Protein AF-A0A6B3HU60-F1 (afdb_monomer)

Solvent-accessible surface area (backbone atoms only — not comparable to full-atom values): 9221 Å² total; per-residue (Å²): 101,67,71,65,49,53,54,50,50,55,46,24,76,74,66,35,28,82,73,30,67,51,77,48,50,58,60,48,54,66,96,82,42,82,75,88,55,50,70,64,53,50,50,54,39,38,54,59,45,58,78,63,53,42,50,29,43,30,41,39,40,43,52,60,64,71,56,56,47,50,49,53,74,61,39,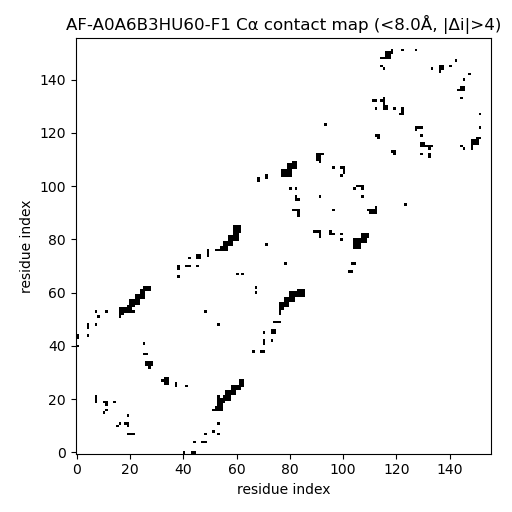88,65,46,34,32,32,29,67,39,39,86,90,50,96,59,71,62,50,70,69,47,43,56,50,43,43,74,67,67,35,75,41,73,54,71,62,62,50,45,58,25,19,80,46,41,70,59,27,67,72,72,70,49,87,78,58,79,66,62,79,84,32,74,85,65,69,75,54,66,69,56,77,65,48,64,62,90,77,78,86,129

pLDDT: mean 95.49, std 4.3, range [61.47, 98.88]

Nearest PDB structures (foldseek):
  2qjg-assembly1_O  TM=6.337E-01  e=4.646E-03  Methanocaldococcus jannaschii
  2qjg-assembly2_T  TM=6.320E-01  e=6.438E-03  Methanocaldococcus jannaschii
  2qjg-assembly2_H  TM=6.341E-01  e=7.829E-03  Methanocaldococcus jannaschii
  2qjg-assembly2_J  TM=6.359E-01  e=1.085E-02  Methanocaldococcus jannaschii
  2qjg-assembly2_R  TM=6.206E-01  e=1.158E-02  Methanocaldococcus jannaschii

Structure (mmCIF, N/CA/C/O backbone):
data_AF-A0A6B3HU60-F1
#
_entry.id   AF-A0A6B3HU60-F1
#
loop_
_atom_site.group_PDB
_atom_site.id
_atom_site.type_symbol
_atom_site.label_atom_id
_atom_site.label_alt_id
_atom_site.label_comp_id
_atom_site.label_asym_id
_atom_site.label_entity_id
_atom_site.label_seq_id
_atom_site.pdbx_PDB_ins_code
_atom_site.Cartn_x
_atom_site.Cartn_y
_atom_site.Cartn_z
_atom_site.occupancy
_atom_site.B_iso_or_equiv
_atom_site.auth_seq_id
_atom_site.auth_comp_id
_atom_site.auth_asym_id
_atom_site.auth_atom_id
_atom_site.pdbx_PDB_model_num
ATOM 1 N N . VAL A 1 1 ? -8.721 13.387 12.645 1.00 95.88 1 VAL A N 1
ATOM 2 C CA . VAL A 1 1 ? -9.115 12.066 12.091 1.00 95.88 1 VAL A CA 1
ATOM 3 C C . VAL A 1 1 ? -10.502 12.021 11.440 1.00 95.88 1 VAL A C 1
ATOM 5 O O . VAL A 1 1 ? -10.650 11.252 10.506 1.00 95.88 1 VAL A O 1
ATOM 8 N N . ARG A 1 2 ? -11.486 12.846 11.858 1.00 97.81 2 ARG A N 1
ATOM 9 C CA . ARG A 1 2 ? -12.894 12.802 11.390 1.00 97.81 2 ARG A CA 1
ATOM 10 C C . ARG A 1 2 ? -13.087 12.555 9.887 1.00 97.81 2 ARG A C 1
ATOM 12 O O . ARG A 1 2 ? -13.722 11.578 9.531 1.00 97.81 2 ARG A O 1
ATOM 19 N N . PHE A 1 3 ? -12.499 13.394 9.030 1.00 98.38 3 PHE A N 1
ATOM 20 C CA . PHE A 1 3 ? -12.676 13.278 7.577 1.00 98.38 3 PHE A CA 1
ATOM 21 C C . PHE A 1 3 ? -12.286 11.896 7.025 1.00 98.38 3 PHE A C 1
ATOM 23 O O . PHE A 1 3 ? -13.020 11.324 6.230 1.00 98.38 3 PHE A O 1
ATOM 30 N N . ALA A 1 4 ? -11.152 11.341 7.467 1.00 98.31 4 ALA A N 1
ATOM 31 C CA . ALA A 1 4 ? -10.704 10.026 7.013 1.00 98.31 4 ALA A CA 1
ATOM 32 C C . ALA A 1 4 ? -11.643 8.905 7.488 1.00 98.31 4 ALA A C 1
ATOM 34 O O . ALA A 1 4 ? -11.918 7.979 6.732 1.00 98.31 4 ALA A O 1
ATOM 35 N N . VAL A 1 5 ? -12.157 9.011 8.718 1.00 98.69 5 VAL A N 1
ATOM 36 C CA . VAL A 1 5 ? -13.102 8.041 9.290 1.00 98.69 5 VAL A CA 1
ATOM 37 C C . VAL A 1 5 ? -14.435 8.080 8.540 1.00 98.69 5 VAL A C 1
ATOM 39 O O . VAL A 1 5 ? -14.880 7.040 8.070 1.00 98.69 5 VAL A O 1
ATOM 42 N N . GLU A 1 6 ? -15.014 9.267 8.336 1.00 98.75 6 GLU A N 1
ATOM 43 C CA . GLU A 1 6 ? -16.275 9.447 7.595 1.00 98.75 6 GLU A CA 1
ATOM 44 C C . GLU A 1 6 ? -16.158 8.976 6.135 1.00 98.75 6 GLU A C 1
ATOM 46 O O . GLU A 1 6 ? -17.084 8.377 5.595 1.00 98.75 6 GLU A O 1
ATOM 51 N N . ALA A 1 7 ? -15.010 9.201 5.485 1.00 98.75 7 ALA A N 1
ATOM 52 C CA . ALA A 1 7 ? -14.774 8.719 4.125 1.00 98.75 7 ALA A CA 1
ATOM 53 C C . ALA A 1 7 ? -14.720 7.184 4.051 1.00 98.75 7 ALA A C 1
ATOM 55 O O . ALA A 1 7 ? -15.262 6.587 3.116 1.00 98.75 7 ALA A O 1
ATOM 56 N N . VAL A 1 8 ? -14.080 6.536 5.031 1.00 98.81 8 VAL A N 1
ATOM 57 C CA . VAL A 1 8 ? -14.059 5.071 5.127 1.00 98.81 8 VAL A CA 1
ATOM 58 C C . VAL A 1 8 ? -15.456 4.541 5.422 1.00 98.81 8 VAL A C 1
ATOM 60 O O . VAL A 1 8 ? -15.898 3.647 4.711 1.00 98.81 8 VAL A O 1
ATOM 63 N N . GLU A 1 9 ? -16.172 5.120 6.384 1.00 98.75 9 GLU A N 1
ATOM 64 C CA . GLU A 1 9 ? -17.550 4.752 6.728 1.00 98.75 9 GLU A CA 1
ATOM 65 C C . GLU A 1 9 ? -18.479 4.837 5.509 1.00 98.75 9 GLU A C 1
ATOM 67 O O . GLU A 1 9 ? -19.084 3.839 5.130 1.00 98.75 9 GLU A O 1
ATOM 72 N N . ALA A 1 10 ? -18.483 5.964 4.793 1.00 98.81 10 ALA A N 1
ATOM 73 C CA . ALA A 1 10 ? -19.291 6.126 3.583 1.00 98.81 10 ALA A CA 1
ATOM 74 C C . ALA A 1 10 ? -18.920 5.121 2.474 1.00 98.81 10 ALA A C 1
ATOM 76 O O . ALA A 1 10 ? -19.780 4.653 1.726 1.00 98.81 10 ALA A O 1
ATOM 77 N N . THR A 1 11 ? -17.637 4.762 2.358 1.00 98.81 11 THR A N 1
ATOM 78 C CA . THR A 1 11 ? -17.193 3.733 1.406 1.00 98.81 11 THR A CA 1
ATOM 79 C C . THR A 1 11 ? -17.673 2.347 1.842 1.00 98.81 11 THR A C 1
ATOM 81 O O . THR A 1 11 ? -18.128 1.560 1.014 1.00 98.81 11 THR A O 1
ATOM 84 N N . ILE A 1 12 ? -17.619 2.046 3.140 1.00 98.81 12 ILE A N 1
ATOM 85 C CA . ILE A 1 12 ? -18.142 0.808 3.724 1.00 98.81 12 ILE A CA 1
ATOM 86 C C . ILE A 1 12 ? -19.650 0.695 3.507 1.00 98.81 12 ILE A C 1
ATOM 88 O O . ILE A 1 12 ? -20.104 -0.371 3.101 1.00 98.81 12 ILE A O 1
ATOM 92 N N . ASP A 1 13 ? -20.412 1.769 3.676 1.00 98.75 13 ASP A N 1
ATOM 93 C CA . ASP A 1 13 ? -21.849 1.765 3.390 1.00 98.75 13 ASP A CA 1
ATOM 94 C C . ASP A 1 13 ? -22.138 1.445 1.917 1.00 98.75 13 ASP A C 1
ATOM 96 O O . ASP A 1 13 ? -23.086 0.727 1.596 1.00 98.75 13 ASP A O 1
ATOM 100 N N . ALA A 1 14 ? -21.293 1.936 1.005 1.00 98.75 14 ALA A N 1
ATOM 101 C CA . ALA A 1 14 ? -21.462 1.732 -0.429 1.00 98.75 14 ALA A CA 1
ATOM 102 C C . ALA A 1 14 ? -21.054 0.327 -0.906 1.00 98.75 14 ALA A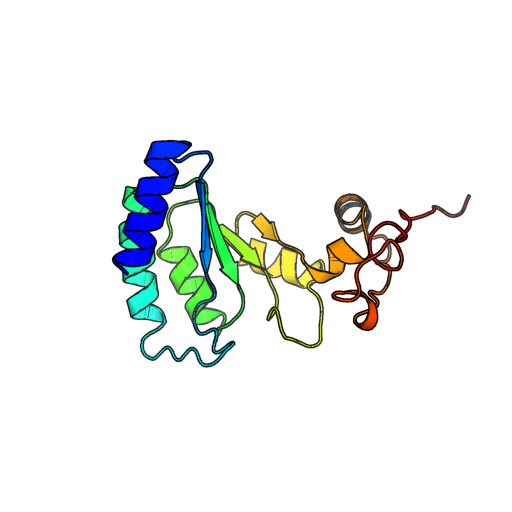 C 1
ATOM 104 O O . ALA A 1 14 ? -21.724 -0.248 -1.768 1.00 98.75 14 ALA A O 1
ATOM 105 N N . VAL A 1 15 ? -19.940 -0.225 -0.405 1.00 98.62 15 VAL A N 1
ATOM 106 C CA . VAL A 1 15 ? -19.348 -1.467 -0.948 1.00 98.62 15 VAL A CA 1
ATOM 107 C C . VAL A 1 15 ? -19.060 -2.554 0.088 1.00 98.62 15 VAL A C 1
ATOM 109 O O . VAL A 1 15 ? -18.719 -3.674 -0.296 1.00 98.62 15 VAL A O 1
ATOM 112 N N . GLY A 1 16 ? -19.269 -2.298 1.372 1.00 98.62 16 GLY A N 1
ATOM 113 C CA . GLY A 1 16 ? -19.038 -3.229 2.475 1.00 98.62 16 GLY A CA 1
ATOM 114 C C . GLY A 1 16 ? -17.591 -3.250 2.973 1.00 98.62 16 GLY A C 1
ATOM 115 O O . GLY A 1 16 ? -16.643 -3.142 2.197 1.00 98.62 16 GLY A O 1
ATOM 116 N N . ALA A 1 17 ? -17.421 -3.471 4.280 1.00 98.56 17 ALA A N 1
ATOM 117 C CA . ALA A 1 17 ? -16.131 -3.400 4.974 1.00 98.56 17 ALA A CA 1
ATOM 118 C C . ALA A 1 17 ? -15.061 -4.345 4.407 1.00 98.56 17 ALA A C 1
ATOM 120 O O . ALA A 1 17 ? -13.928 -3.931 4.167 1.00 98.56 17 ALA A O 1
ATOM 121 N N . ALA A 1 18 ? -15.448 -5.574 4.051 1.00 98.31 18 ALA A N 1
ATOM 122 C CA . ALA A 1 18 ? -14.557 -6.567 3.447 1.00 98.31 18 ALA A CA 1
ATOM 123 C C . ALA A 1 18 ? -14.002 -6.177 2.058 1.00 98.31 18 ALA A C 1
ATOM 125 O O . ALA A 1 18 ? -13.123 -6.863 1.539 1.00 98.31 18 ALA A O 1
ATOM 126 N N . ARG A 1 19 ? -14.505 -5.100 1.437 1.00 98.56 19 ARG A N 1
ATOM 127 C CA . ARG A 1 19 ? -14.027 -4.562 0.149 1.00 98.56 19 ARG A CA 1
ATOM 128 C C . ARG A 1 19 ? -13.454 -3.148 0.261 1.00 98.56 19 ARG A C 1
ATOM 130 O O . ARG A 1 19 ? -13.120 -2.554 -0.761 1.00 98.56 19 ARG A O 1
ATOM 137 N N . THR A 1 20 ? -13.308 -2.631 1.478 1.00 98.75 20 THR A N 1
ATOM 138 C CA . THR A 1 20 ? -12.786 -1.290 1.740 1.00 98.75 20 THR A CA 1
ATOM 139 C C . THR A 1 20 ? -11.455 -1.389 2.467 1.00 98.75 20 THR A C 1
ATOM 141 O O . THR A 1 20 ? -11.346 -2.073 3.478 1.00 98.75 20 THR A O 1
ATOM 144 N N . GLY A 1 21 ? -10.445 -0.675 1.981 1.00 98.69 21 GLY A N 1
ATOM 145 C CA . GLY A 1 21 ? -9.189 -0.460 2.694 1.00 98.69 21 GLY A CA 1
ATOM 146 C C . GLY A 1 21 ? -8.775 1.004 2.615 1.00 98.69 21 GLY A C 1
ATOM 147 O O . GLY A 1 21 ? -9.249 1.740 1.749 1.00 98.69 21 GLY A O 1
ATOM 148 N N . ILE A 1 2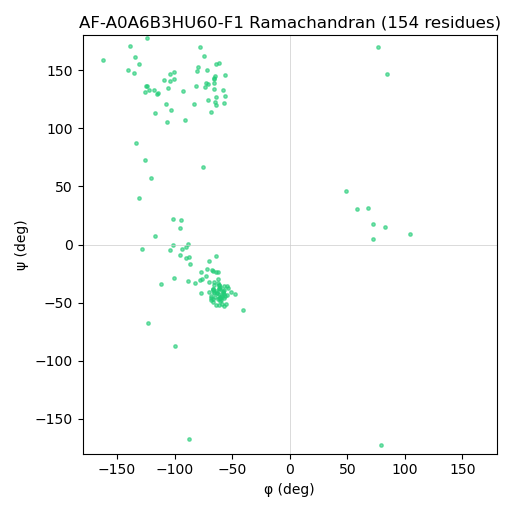2 ? -7.882 1.429 3.505 1.00 98.75 22 ILE A N 1
ATOM 149 C CA . ILE A 1 22 ? -7.332 2.792 3.518 1.00 98.75 22 ILE A CA 1
ATOM 150 C C . ILE A 1 22 ? -5.808 2.749 3.459 1.00 98.75 22 ILE A C 1
ATOM 152 O O . ILE A 1 22 ? -5.178 1.940 4.139 1.00 98.75 22 ILE A O 1
ATOM 156 N N . ARG A 1 23 ? -5.212 3.618 2.637 1.00 98.44 23 ARG A N 1
ATOM 157 C CA . ARG A 1 23 ? -3.758 3.790 2.536 1.00 98.44 23 ARG A CA 1
ATOM 158 C C . ARG A 1 23 ? -3.333 5.089 3.208 1.00 98.44 23 ARG A C 1
ATOM 160 O O . ARG A 1 23 ? -3.966 6.118 2.993 1.00 98.44 23 ARG A O 1
ATOM 167 N N . LEU A 1 24 ? -2.278 5.021 4.009 1.00 97.75 24 LEU A N 1
ATOM 168 C CA . LEU A 1 24 ? -1.785 6.096 4.860 1.00 97.75 24 LEU A CA 1
ATOM 169 C C . LEU A 1 24 ? -0.260 6.198 4.752 1.00 97.75 24 LEU A C 1
ATOM 171 O O . LEU A 1 24 ? 0.431 5.187 4.623 1.00 97.75 24 LEU A O 1
ATOM 175 N N . SER A 1 25 ? 0.256 7.416 4.874 1.00 96.69 25 SER A N 1
ATOM 176 C CA . SER A 1 25 ? 1.685 7.7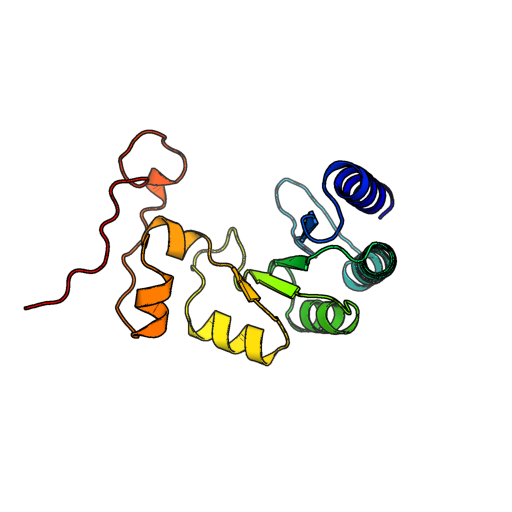36 4.820 1.00 96.69 25 SER A CA 1
ATOM 177 C C . SER A 1 25 ? 2.102 8.526 6.073 1.00 96.69 25 SER A C 1
ATOM 179 O O . SER A 1 25 ? 2.299 9.740 5.977 1.00 96.69 25 SER A O 1
ATOM 181 N N . PRO A 1 26 ? 2.180 7.887 7.260 1.00 96.56 26 PRO A N 1
ATOM 182 C CA . PRO A 1 26 ? 2.502 8.577 8.510 1.00 96.56 26 PRO A CA 1
ATOM 183 C C . PRO A 1 26 ? 3.829 9.328 8.432 1.00 96.56 26 PRO A C 1
ATOM 185 O O . PRO A 1 26 ? 4.836 8.744 8.039 1.00 96.56 26 PRO A O 1
ATOM 188 N N . GLY A 1 27 ? 3.844 10.613 8.778 1.00 94.38 27 GLY A N 1
ATOM 189 C CA . GLY A 1 27 ? 5.031 11.467 8.684 1.00 94.38 27 GLY A CA 1
ATOM 190 C C . GLY A 1 27 ? 5.425 11.853 7.254 1.00 94.38 27 GLY A C 1
ATOM 191 O O . GLY A 1 27 ? 6.454 12.495 7.056 1.00 94.38 27 GLY A O 1
ATOM 192 N N . GLY A 1 28 ? 4.630 11.487 6.244 1.00 92.81 28 GLY A N 1
ATOM 193 C CA . GLY A 1 28 ? 4.886 11.846 4.853 1.00 92.81 28 GLY A CA 1
ATOM 194 C C . GLY A 1 28 ? 4.711 13.347 4.616 1.00 92.81 28 GLY A C 1
ATOM 195 O O . GLY A 1 28 ? 3.598 13.861 4.659 1.00 92.81 28 GLY A O 1
ATOM 196 N N . THR A 1 29 ? 5.800 14.048 4.294 1.00 91.44 29 THR A N 1
ATOM 197 C CA . THR A 1 29 ? 5.822 15.510 4.067 1.00 91.44 29 THR A CA 1
ATOM 198 C C . THR A 1 29 ? 5.666 15.912 2.597 1.00 91.44 29 THR A C 1
ATOM 200 O O . THR A 1 29 ? 6.059 16.997 2.159 1.00 91.44 29 THR A O 1
ATOM 203 N N . PHE A 1 30 ? 5.105 15.017 1.786 1.00 89.75 30 PHE A N 1
ATOM 204 C CA . PHE A 1 30 ? 4.934 15.244 0.357 1.00 89.75 30 PHE A CA 1
ATOM 205 C C . PHE A 1 30 ? 3.971 16.411 0.097 1.00 89.75 30 PHE A C 1
ATOM 207 O O . PHE A 1 30 ? 2.989 16.595 0.810 1.00 89.75 30 PHE A O 1
ATOM 214 N N . TRP A 1 31 ? 4.230 17.187 -0.958 1.00 91.50 31 TRP A N 1
ATOM 215 C CA . TRP A 1 31 ? 3.300 18.207 -1.469 1.00 91.50 31 TRP A CA 1
ATOM 216 C C . TRP A 1 31 ? 2.895 19.304 -0.468 1.00 91.50 31 TRP A C 1
ATOM 218 O O . TRP A 1 31 ? 1.805 19.863 -0.568 1.00 91.50 31 TRP A O 1
ATOM 228 N N . GLY A 1 32 ? 3.783 19.642 0.472 1.00 90.12 32 GLY A N 1
ATOM 229 C CA . GLY A 1 32 ? 3.543 20.701 1.459 1.00 90.12 32 GLY A CA 1
ATOM 230 C C . GLY A 1 32 ? 2.724 20.254 2.672 1.00 90.12 32 GLY A C 1
ATOM 231 O O . GLY A 1 32 ? 2.224 21.102 3.408 1.00 90.12 32 GLY A O 1
ATOM 232 N N . VAL A 1 33 ? 2.573 18.942 2.879 1.00 92.56 33 VAL A N 1
ATOM 233 C CA . VAL A 1 33 ? 2.005 18.379 4.108 1.00 92.56 33 VAL A CA 1
ATOM 234 C C . VAL A 1 33 ? 3.021 18.494 5.247 1.00 92.56 33 VAL A C 1
ATOM 236 O O . VAL A 1 33 ? 4.197 18.176 5.082 1.00 92.56 33 VAL A O 1
ATOM 239 N N . GLU A 1 34 ? 2.549 18.911 6.419 1.00 91.12 34 GLU A N 1
ATOM 240 C CA . GLU A 1 34 ? 3.304 18.882 7.672 1.00 91.12 34 GLU A CA 1
ATOM 241 C C . GLU A 1 34 ? 2.499 18.127 8.737 1.00 91.12 34 GLU A C 1
ATOM 243 O O . GLU A 1 34 ? 1.325 18.427 8.966 1.00 91.12 34 GLU A O 1
ATOM 248 N N . GLU A 1 35 ? 3.143 17.186 9.426 1.00 90.19 35 GLU A N 1
ATOM 249 C CA . GLU A 1 35 ? 2.590 16.477 10.584 1.00 90.19 35 GLU A CA 1
ATOM 250 C C . GLU A 1 35 ? 3.534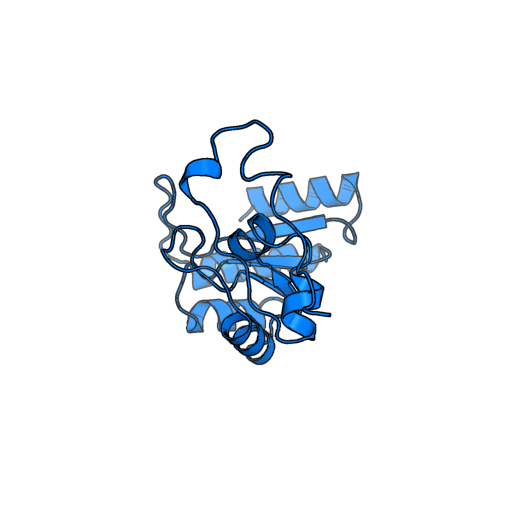 16.650 11.781 1.00 90.19 35 GLU A C 1
ATOM 252 O O . GLU A 1 35 ? 4.751 16.574 11.626 1.00 90.19 35 GLU A O 1
ATOM 257 N N . LYS A 1 36 ? 2.984 16.914 12.973 1.00 87.25 36 LYS A N 1
ATOM 258 C CA . LYS A 1 36 ? 3.776 17.186 14.193 1.00 87.25 36 LYS A CA 1
ATOM 259 C C . LYS A 1 36 ? 3.663 16.087 15.248 1.00 87.25 36 LYS A C 1
ATOM 261 O O . LYS A 1 36 ? 4.655 15.776 15.892 1.00 87.25 36 LYS A O 1
ATOM 266 N N . ASP A 1 37 ? 2.493 15.462 15.354 1.00 92.88 37 ASP A N 1
ATOM 267 C CA . ASP A 1 37 ? 2.167 14.476 16.392 1.00 92.88 37 ASP A CA 1
ATOM 268 C C . ASP A 1 37 ? 1.809 13.126 15.744 1.00 92.88 37 ASP A C 1
ATOM 270 O O . ASP A 1 37 ? 0.688 12.630 15.865 1.00 92.88 37 ASP A O 1
ATOM 274 N N . VAL A 1 38 ? 2.730 12.579 14.937 1.00 94.69 38 VAL A N 1
ATOM 275 C CA . VAL A 1 38 ? 2.480 11.376 14.116 1.00 94.69 38 VAL A CA 1
ATOM 276 C C . VAL A 1 38 ? 2.034 10.183 14.983 1.00 94.69 38 VAL A C 1
ATOM 278 O O . VAL A 1 38 ? 0.966 9.633 14.708 1.00 94.69 38 VAL A O 1
ATOM 281 N N . PRO A 1 39 ? 2.747 9.768 16.048 1.00 94.50 39 PRO A N 1
ATOM 282 C CA . PRO A 1 39 ? 2.317 8.610 16.837 1.00 94.50 39 PRO A CA 1
ATOM 283 C 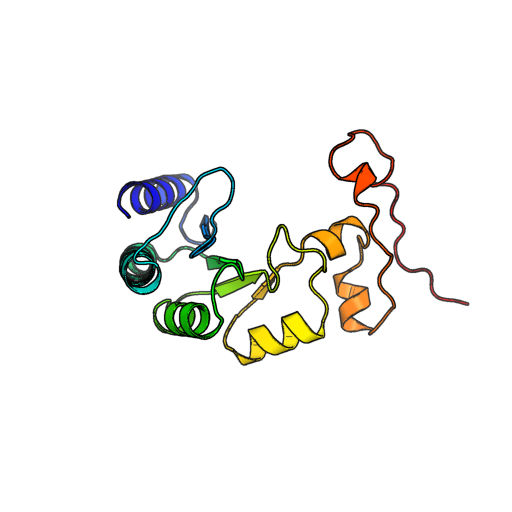C . PRO A 1 39 ? 0.899 8.764 17.408 1.00 94.50 39 PRO A C 1
ATOM 285 O O . PRO A 1 39 ? 0.072 7.861 17.275 1.00 94.50 39 PRO A O 1
ATOM 288 N N . GLU A 1 40 ? 0.588 9.922 17.988 1.00 95.69 40 GLU A N 1
ATOM 289 C CA . GLU A 1 40 ? -0.688 10.216 18.638 1.00 95.69 40 GLU A CA 1
ATOM 290 C C . GLU A 1 40 ? -1.834 10.298 17.625 1.00 95.69 40 GLU A C 1
ATOM 292 O O . GLU A 1 40 ? -2.892 9.694 17.825 1.00 95.69 40 GLU A O 1
ATOM 297 N N . LEU A 1 41 ? -1.627 11.009 16.513 1.00 96.69 41 LEU A N 1
ATOM 298 C CA . LEU A 1 41 ? -2.627 11.173 15.461 1.00 96.69 41 LEU A CA 1
ATOM 299 C C . LEU A 1 41 ? -3.031 9.824 14.866 1.00 96.69 41 LEU A C 1
ATOM 301 O O . LEU A 1 41 ? -4.226 9.542 14.718 1.00 96.69 41 LEU A O 1
ATOM 305 N N . TYR A 1 42 ? -2.046 8.992 14.528 1.00 97.75 42 TYR A N 1
ATOM 306 C CA . TYR A 1 42 ? -2.301 7.705 13.894 1.00 97.75 42 TYR A CA 1
ATOM 307 C C . TYR A 1 42 ? -2.805 6.660 14.890 1.00 97.75 42 TYR A C 1
ATOM 309 O O . TYR A 1 42 ? -3.634 5.840 14.504 1.00 97.75 42 TYR A O 1
ATOM 317 N N . ALA A 1 43 ? -2.423 6.719 16.170 1.00 95.69 43 ALA A N 1
ATOM 318 C CA . ALA A 1 43 ? -3.034 5.882 17.204 1.00 95.69 43 ALA A CA 1
ATOM 319 C C . ALA A 1 43 ? -4.544 6.152 17.333 1.00 95.69 43 ALA A C 1
ATOM 321 O O . ALA A 1 43 ? -5.340 5.213 17.343 1.00 95.69 43 ALA A O 1
ATOM 322 N N . VAL A 1 44 ? -4.954 7.427 17.356 1.00 97.69 44 VAL A N 1
ATOM 323 C CA . VAL A 1 44 ? -6.378 7.804 17.376 1.00 97.69 44 VAL A CA 1
ATOM 324 C C . VAL A 1 44 ? -7.075 7.373 16.084 1.00 97.69 44 VAL A C 1
ATOM 326 O O . VAL A 1 44 ? -8.158 6.796 16.135 1.00 97.69 44 VAL A O 1
ATOM 329 N N . LEU A 1 45 ? -6.461 7.615 14.921 1.00 98.38 45 LEU A N 1
ATOM 330 C CA . LEU A 1 45 ? -7.045 7.245 13.630 1.00 98.38 45 LEU A CA 1
ATOM 331 C C . LEU A 1 45 ? -7.269 5.734 13.523 1.00 98.38 45 LEU A C 1
ATOM 333 O O . LEU A 1 45 ? -8.362 5.309 13.162 1.00 98.38 45 LEU A O 1
ATOM 337 N N . LEU A 1 46 ? -6.260 4.925 13.849 1.00 98.38 46 LEU A N 1
ATOM 338 C CA . LEU A 1 46 ? -6.355 3.467 13.790 1.00 98.38 46 LEU A CA 1
ATOM 339 C C . LEU A 1 46 ? -7.359 2.925 14.808 1.00 98.38 46 LEU A C 1
ATOM 341 O O . LEU A 1 46 ? -8.067 1.973 14.491 1.00 98.38 46 LEU A O 1
ATOM 345 N N . GLY A 1 47 ? -7.470 3.551 15.983 1.00 98.06 47 GLY A N 1
ATOM 346 C CA . GLY A 1 47 ? -8.491 3.217 16.974 1.00 98.06 47 GLY A CA 1
ATOM 347 C C . GLY A 1 47 ? -9.914 3.407 16.445 1.00 98.06 47 GLY A C 1
ATOM 348 O O . GLY A 1 47 ? -10.743 2.512 16.591 1.00 98.06 47 GLY A O 1
ATOM 349 N N . GLU A 1 48 ? -10.196 4.530 15.778 1.00 98.38 48 GLU A N 1
ATOM 350 C CA . GLU A 1 48 ? -11.511 4.765 15.163 1.00 98.38 48 GLU A CA 1
ATOM 351 C C . GLU A 1 48 ? -11.760 3.831 13.970 1.00 98.38 48 GLU A C 1
ATOM 353 O O . GLU A 1 48 ? -12.824 3.222 13.874 1.00 98.38 48 GLU A O 1
ATOM 358 N N . LEU A 1 49 ? -10.766 3.646 13.095 1.00 98.56 49 LEU A N 1
ATOM 359 C CA . LEU A 1 49 ? -10.874 2.743 11.944 1.00 98.56 49 LEU A CA 1
ATOM 360 C C . LEU A 1 49 ? -11.099 1.285 12.362 1.00 98.56 49 LEU A C 1
ATOM 362 O O . LEU A 1 49 ? -11.800 0.558 11.664 1.00 98.56 49 LEU A O 1
ATOM 366 N N . ALA A 1 50 ? -10.539 0.848 13.494 1.00 98.31 50 ALA A N 1
ATOM 367 C CA . ALA A 1 50 ? -10.687 -0.526 13.969 1.00 98.31 50 ALA A CA 1
ATOM 368 C C . ALA A 1 50 ? -12.151 -0.876 14.265 1.00 98.31 50 ALA A C 1
ATOM 370 O O . ALA A 1 50 ? -12.554 -2.018 14.077 1.00 98.31 50 ALA A O 1
ATOM 371 N N . ARG A 1 51 ? -12.963 0.110 14.664 1.00 98.00 51 ARG A N 1
ATOM 372 C CA . ARG A 1 51 ? -14.401 -0.060 14.935 1.00 98.00 51 ARG A CA 1
ATOM 373 C C . ARG A 1 51 ? -15.225 -0.268 13.666 1.00 98.00 51 ARG A C 1
ATOM 375 O O . ARG A 1 51 ? -16.339 -0.770 13.755 1.00 98.00 51 ARG A O 1
ATOM 382 N N . LEU A 1 52 ? -14.692 0.153 12.520 1.00 98.38 52 LEU A N 1
ATOM 383 C CA . LEU A 1 52 ? -15.327 0.013 11.211 1.00 98.38 52 LEU A CA 1
ATOM 384 C C . LEU A 1 52 ? -14.956 -1.307 10.514 1.00 98.38 52 LEU A C 1
ATOM 386 O O . LEU A 1 52 ? -15.559 -1.647 9.502 1.00 98.38 52 LEU A O 1
ATOM 390 N N . GLU A 1 53 ? -13.954 -2.026 11.035 1.00 98.25 53 GLU A N 1
ATOM 391 C CA . GLU A 1 53 ? -13.476 -3.321 10.527 1.00 98.25 53 GLU A CA 1
ATOM 392 C C . GLU A 1 53 ? -13.201 -3.368 8.999 1.00 98.25 53 GLU A C 1
ATOM 394 O O . GLU A 1 53 ? -13.610 -4.324 8.331 1.00 98.25 53 GLU A O 1
ATOM 399 N N . PRO A 1 54 ? -12.508 -2.373 8.396 1.00 98.62 54 PRO A N 1
ATOM 400 C CA . PRO A 1 54 ? -12.147 -2.432 6.981 1.00 98.62 54 PRO A CA 1
ATOM 401 C C . PRO A 1 54 ? -11.230 -3.629 6.694 1.00 98.62 54 PRO A C 1
ATOM 403 O O . PRO A 1 54 ? -10.485 -4.092 7.560 1.00 98.62 54 PRO A O 1
ATOM 406 N N . ALA A 1 55 ? -11.224 -4.088 5.443 1.00 98.75 55 ALA A N 1
ATOM 407 C CA . ALA A 1 55 ? -10.451 -5.242 4.992 1.00 98.75 55 ALA A CA 1
ATOM 408 C C . ALA A 1 55 ? -8.953 -5.141 5.326 1.00 98.75 55 ALA A C 1
ATOM 410 O O . ALA A 1 55 ? -8.324 -6.152 5.644 1.00 98.75 55 ALA A O 1
ATOM 411 N N . TYR A 1 56 ? -8.381 -3.936 5.230 1.00 98.88 56 TYR A N 1
ATOM 412 C CA . TYR A 1 56 ? -6.992 -3.666 5.591 1.00 98.88 56 TYR A CA 1
ATOM 413 C C . TYR A 1 56 ? -6.711 -2.173 5.809 1.00 98.88 56 TYR A C 1
ATOM 415 O O . TYR A 1 56 ? -7.377 -1.292 5.256 1.00 98.88 56 TYR A O 1
ATOM 423 N N . VAL A 1 57 ? -5.631 -1.903 6.541 1.00 98.81 57 VAL A N 1
ATOM 424 C CA . VAL A 1 57 ? -4.891 -0.636 6.482 1.00 98.81 57 VAL A CA 1
ATOM 425 C C . VAL A 1 57 ? -3.605 -0.874 5.699 1.00 98.81 57 VAL A C 1
ATOM 427 O O . VAL A 1 57 ? -2.972 -1.918 5.834 1.00 98.81 57 VAL A O 1
ATOM 430 N N . HIS A 1 58 ? -3.219 0.082 4.862 1.00 98.81 58 HIS A N 1
ATOM 431 C CA . HIS A 1 58 ? -1.987 0.050 4.085 1.00 98.81 58 HIS A CA 1
ATOM 432 C C . HIS A 1 58 ? -1.082 1.209 4.510 1.00 98.81 58 HIS A C 1
ATOM 434 O O . HIS A 1 58 ? -1.426 2.363 4.277 1.00 98.81 58 HIS A O 1
ATOM 440 N N . LEU A 1 59 ? 0.063 0.916 5.124 1.00 98.19 59 LEU A N 1
ATOM 441 C CA . LEU A 1 59 ? 1.038 1.925 5.544 1.00 98.19 59 LEU A CA 1
ATOM 442 C C . LEU A 1 59 ? 2.209 2.029 4.570 1.00 98.19 59 LEU A C 1
ATOM 444 O O . LEU A 1 59 ? 2.624 1.037 3.973 1.00 98.19 59 LEU A O 1
ATOM 448 N N . GLU A 1 60 ? 2.764 3.228 4.455 1.00 97.12 60 GLU A N 1
ATOM 449 C CA . GLU A 1 60 ? 4.028 3.484 3.772 1.00 97.12 60 GLU A CA 1
ATOM 450 C C . GLU A 1 60 ? 5.159 3.720 4.772 1.00 97.12 60 GLU A C 1
ATOM 452 O O . GLU A 1 60 ? 4.948 4.304 5.836 1.00 97.12 60 GLU A O 1
ATOM 457 N N . ALA A 1 61 ? 6.373 3.299 4.414 1.00 95.69 61 ALA A N 1
ATOM 458 C CA . ALA A 1 61 ? 7.576 3.543 5.204 1.00 95.69 61 ALA A CA 1
ATOM 459 C C . ALA A 1 61 ? 8.070 5.001 5.069 1.00 95.69 61 ALA A C 1
ATOM 461 O O . ALA A 1 61 ? 9.112 5.271 4.470 1.00 95.69 61 ALA A O 1
ATOM 462 N N . THR A 1 62 ? 7.282 5.949 5.582 1.00 95.75 62 THR A N 1
ATOM 463 C CA . THR A 1 62 ? 7.516 7.407 5.515 1.00 95.75 62 THR A CA 1
ATOM 464 C C . THR A 1 62 ? 8.012 8.022 6.825 1.00 95.75 62 THR A C 1
ATOM 466 O O . THR A 1 62 ? 8.351 9.199 6.850 1.00 95.75 62 THR A O 1
ATOM 469 N N . VAL A 1 63 ? 8.090 7.222 7.887 1.00 95.50 63 VAL A N 1
ATOM 470 C CA . VAL A 1 63 ? 8.563 7.590 9.228 1.00 95.50 63 VAL A CA 1
ATOM 471 C C . VAL A 1 63 ? 9.440 6.460 9.781 1.00 95.50 63 VAL A C 1
ATOM 473 O O . VAL A 1 63 ? 9.527 5.389 9.173 1.00 95.50 63 VAL A O 1
ATOM 476 N N . GLU A 1 64 ? 10.114 6.680 10.907 1.00 95.44 64 GLU A N 1
ATOM 477 C CA . GLU A 1 64 ? 10.978 5.695 11.552 1.00 95.44 64 GLU A CA 1
ATOM 478 C C . GLU A 1 64 ? 10.246 4.380 11.865 1.00 95.44 64 GLU A C 1
ATOM 480 O O . GLU A 1 64 ? 9.070 4.347 12.241 1.00 95.44 64 GLU A O 1
ATOM 485 N N . ASP A 1 65 ? 10.985 3.272 11.774 1.00 95.81 65 ASP A N 1
ATOM 486 C CA . ASP A 1 65 ? 10.445 1.928 11.989 1.00 95.81 65 ASP A CA 1
ATOM 487 C C . ASP A 1 65 ? 9.788 1.753 13.358 1.00 95.81 65 ASP A C 1
ATOM 489 O O . ASP A 1 65 ? 8.790 1.047 13.474 1.00 95.81 65 ASP A O 1
ATOM 493 N N . GLU A 1 66 ? 10.338 2.388 14.395 1.00 97.19 66 GLU A N 1
ATOM 494 C CA . GLU A 1 66 ? 9.799 2.315 15.754 1.00 97.19 66 GLU A CA 1
ATOM 495 C C . GLU A 1 66 ? 8.347 2.805 15.803 1.00 97.19 66 GLU A C 1
ATOM 497 O O . GLU A 1 66 ? 7.491 2.155 16.409 1.00 97.19 66 GLU A O 1
ATOM 502 N N . ILE A 1 67 ? 8.050 3.892 15.086 1.00 96.94 67 ILE A N 1
ATOM 503 C CA . ILE A 1 67 ? 6.705 4.457 14.994 1.00 96.94 67 ILE A CA 1
ATOM 504 C C . ILE A 1 67 ? 5.799 3.507 14.209 1.00 96.94 67 ILE A C 1
ATOM 506 O O . ILE A 1 67 ? 4.726 3.150 14.688 1.00 96.94 67 ILE A O 1
ATOM 510 N N . LEU A 1 68 ? 6.230 3.013 13.048 1.00 97.56 68 LEU A N 1
ATOM 511 C CA . LEU A 1 68 ? 5.435 2.080 12.235 1.00 97.56 68 LEU A CA 1
ATOM 512 C C . LEU A 1 68 ? 5.141 0.759 12.963 1.00 97.56 68 LEU A C 1
ATOM 514 O O . LEU A 1 68 ? 4.029 0.236 12.877 1.00 97.56 68 LEU A O 1
ATOM 518 N N . VAL A 1 69 ? 6.102 0.233 13.724 1.00 97.88 69 VAL A N 1
ATOM 519 C CA . VAL A 1 69 ? 5.920 -0.956 14.567 1.00 97.88 69 VAL A CA 1
ATOM 520 C C . VAL A 1 69 ? 4.944 -0.668 15.709 1.00 97.88 69 VAL A C 1
ATOM 522 O O . VAL A 1 69 ? 4.118 -1.525 16.030 1.00 97.88 69 VAL A O 1
ATOM 525 N N . ALA A 1 70 ? 4.981 0.523 16.312 1.00 97.62 70 ALA A N 1
ATOM 526 C CA . ALA A 1 70 ? 3.979 0.932 17.295 1.00 97.62 70 ALA A CA 1
ATOM 527 C C . ALA A 1 70 ? 2.572 1.012 16.672 1.00 97.62 70 ALA A C 1
ATOM 529 O O . ALA A 1 70 ? 1.616 0.496 17.254 1.00 97.62 70 ALA A O 1
ATOM 530 N N . LEU A 1 71 ? 2.444 1.553 15.456 1.00 97.50 71 LEU A N 1
ATOM 531 C CA . LEU A 1 71 ? 1.177 1.583 14.715 1.00 97.50 71 LEU A CA 1
ATOM 532 C C . LEU A 1 71 ? 0.677 0.177 14.363 1.00 97.50 71 LEU A C 1
ATOM 534 O O . LEU A 1 71 ? -0.514 -0.096 14.515 1.00 97.50 71 LEU A O 1
ATOM 538 N N . ARG A 1 72 ? 1.566 -0.752 13.977 1.00 97.12 72 ARG A N 1
ATOM 539 C CA . ARG A 1 72 ? 1.190 -2.162 13.775 1.00 97.12 72 ARG A CA 1
ATOM 540 C C . ARG A 1 72 ? 0.578 -2.766 15.034 1.00 97.12 72 ARG A C 1
ATOM 542 O O . ARG A 1 72 ? -0.411 -3.483 14.914 1.00 97.12 72 ARG A O 1
ATOM 549 N N . ARG A 1 73 ? 1.148 -2.486 16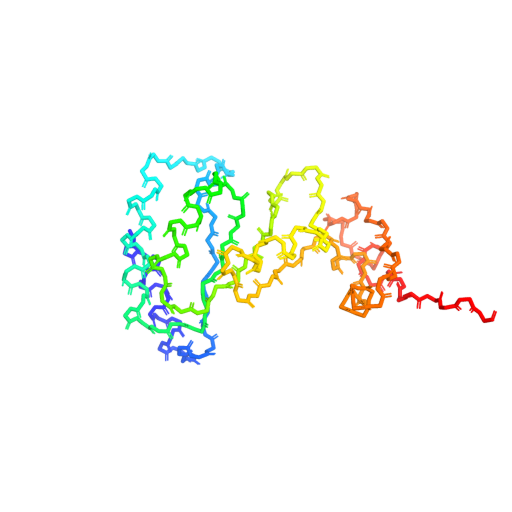.214 1.00 96.69 73 ARG A N 1
ATOM 550 C CA . ARG A 1 73 ? 0.626 -2.967 17.509 1.00 96.69 73 ARG A CA 1
ATOM 551 C C . ARG A 1 73 ? -0.737 -2.366 17.852 1.00 96.69 73 ARG A C 1
ATOM 553 O O . ARG A 1 73 ? -1.524 -3.030 18.516 1.00 96.69 73 ARG A O 1
ATOM 560 N N . ALA A 1 74 ? -1.001 -1.129 17.430 1.00 96.31 74 ALA A N 1
ATOM 561 C CA . ALA A 1 74 ? -2.277 -0.452 17.661 1.00 96.31 74 ALA A CA 1
ATOM 562 C C . ALA A 1 74 ? -3.389 -0.924 16.706 1.00 96.31 74 ALA A C 1
ATOM 564 O O . ALA A 1 74 ? -4.560 -0.918 17.076 1.00 96.31 74 ALA A O 1
ATOM 565 N N . TRP A 1 75 ? -3.037 -1.331 15.485 1.00 98.25 75 TRP A N 1
ATOM 566 C CA . TRP A 1 75 ? -3.982 -1.841 14.495 1.00 98.25 75 TRP A CA 1
ATOM 567 C C . TRP A 1 75 ? -4.267 -3.335 14.721 1.00 98.25 75 TRP A C 1
ATOM 569 O O . TRP A 1 75 ? -3.338 -4.130 14.649 1.00 98.25 75 TRP A O 1
ATOM 579 N N . PRO A 1 76 ? -5.515 -3.776 14.952 1.00 97.44 76 PRO A N 1
ATOM 580 C CA . PRO A 1 76 ? -5.809 -5.200 15.146 1.00 97.44 76 PRO A CA 1
ATOM 581 C C . PRO A 1 76 ? -6.063 -5.967 13.837 1.00 97.44 76 PRO A C 1
ATOM 583 O O . PRO A 1 76 ? -6.032 -7.194 13.839 1.00 97.44 76 PRO A O 1
ATOM 586 N N . GLY A 1 77 ? -6.334 -5.269 12.729 1.00 98.06 77 GLY A N 1
ATOM 587 C CA . GLY A 1 77 ? -6.685 -5.885 11.447 1.00 98.06 77 GLY A CA 1
ATOM 588 C C . GLY A 1 77 ? -5.481 -6.243 10.570 1.00 98.06 77 GLY A C 1
ATOM 589 O O . GLY A 1 77 ? -4.323 -6.176 10.997 1.00 98.06 77 GLY A O 1
ATOM 590 N N . THR A 1 78 ? -5.778 -6.563 9.308 1.00 98.81 78 THR A N 1
ATOM 591 C CA . THR A 1 78 ? -4.782 -6.820 8.258 1.00 98.81 78 THR A CA 1
ATOM 592 C C . THR A 1 78 ? -3.975 -5.558 7.966 1.00 98.81 78 THR A C 1
ATOM 594 O O . THR A 1 78 ? -4.551 -4.505 7.664 1.00 98.81 78 THR A O 1
ATOM 597 N N . LEU A 1 79 ? -2.649 -5.657 8.020 1.00 98.81 79 LEU A N 1
ATOM 598 C CA . LEU A 1 79 ? -1.722 -4.604 7.625 1.00 98.81 79 LEU A CA 1
ATOM 599 C C . LEU A 1 79 ? -1.032 -4.951 6.300 1.00 98.81 79 LEU A C 1
ATOM 601 O O . LEU A 1 79 ? -0.289 -5.929 6.207 1.00 98.81 79 LEU A O 1
ATOM 605 N N . VAL A 1 80 ? -1.203 -4.084 5.305 1.00 98.81 80 VAL A N 1
ATOM 606 C CA . VAL A 1 80 ? -0.352 -4.031 4.112 1.00 98.81 80 VAL A CA 1
ATOM 607 C C . VAL A 1 80 ? 0.768 -3.020 4.363 1.00 98.81 80 VAL A C 1
ATOM 609 O O . VAL A 1 80 ? 0.501 -1.896 4.782 1.00 98.81 80 VAL A O 1
ATOM 612 N N . MET A 1 81 ? 2.017 -3.378 4.083 1.00 98.56 81 MET A N 1
ATOM 613 C CA . MET A 1 81 ? 3.158 -2.467 4.203 1.00 98.56 81 MET A CA 1
ATOM 614 C C . MET A 1 81 ? 3.790 -2.191 2.839 1.00 98.56 81 MET A C 1
ATOM 616 O O . MET A 1 81 ? 4.127 -3.126 2.111 1.00 98.56 81 MET A O 1
ATOM 620 N N . ASN A 1 82 ? 3.993 -0.913 2.512 1.00 97.88 82 ASN A N 1
ATOM 621 C CA . ASN A 1 82 ? 4.878 -0.479 1.438 1.00 97.88 82 ASN A CA 1
ATOM 622 C C . ASN A 1 82 ? 6.286 -0.233 2.016 1.00 97.88 82 ASN A C 1
ATOM 624 O O . ASN A 1 82 ? 6.477 0.753 2.728 1.00 97.88 82 ASN A O 1
ATOM 628 N N . PRO A 1 83 ? 7.276 -1.105 1.743 1.00 96.31 83 PRO A N 1
ATOM 629 C CA . PRO A 1 83 ? 8.502 -1.183 2.547 1.00 96.31 83 PRO A CA 1
ATOM 630 C C . PRO A 1 83 ? 9.485 -0.019 2.445 1.00 96.31 83 PRO A C 1
ATOM 632 O O . PRO A 1 83 ? 10.441 0.030 3.218 1.00 96.31 83 PRO A O 1
ATOM 635 N N . VAL A 1 84 ? 9.323 0.844 1.445 1.00 94.12 84 VAL A N 1
ATOM 636 C CA . VAL A 1 84 ? 10.298 1.876 1.086 1.00 94.12 84 VAL A CA 1
ATOM 637 C C . VAL A 1 84 ? 9.616 3.220 0.944 1.00 94.12 84 VAL A C 1
ATOM 639 O O . VAL A 1 84 ? 8.435 3.286 0.609 1.00 94.12 84 VAL A O 1
ATOM 642 N N . LEU A 1 85 ? 10.390 4.290 1.120 1.00 92.75 85 LEU A N 1
ATOM 643 C CA . LEU A 1 85 ? 9.920 5.641 0.858 1.00 92.75 85 LEU A CA 1
ATOM 644 C C . LEU A 1 85 ? 9.444 5.748 -0.609 1.00 92.75 85 LEU A C 1
ATOM 646 O O . LEU A 1 85 ? 10.247 5.507 -1.522 1.00 92.75 85 LEU A O 1
ATOM 650 N N . PRO A 1 86 ? 8.179 6.124 -0.875 1.00 85.31 86 PRO A N 1
ATOM 651 C CA . PRO A 1 86 ? 7.637 6.169 -2.235 1.00 85.31 86 PRO A CA 1
ATOM 652 C C . PRO A 1 86 ? 8.428 7.074 -3.184 1.00 85.31 86 PRO A C 1
ATOM 654 O O . PRO A 1 86 ? 8.650 6.707 -4.336 1.00 85.31 86 PRO A O 1
ATOM 657 N N . MET A 1 87 ? 8.896 8.221 -2.681 1.00 84.94 87 MET A N 1
ATOM 658 C CA . MET A 1 87 ? 9.712 9.193 -3.421 1.00 84.94 87 MET A CA 1
ATOM 659 C C . MET A 1 87 ? 11.225 9.014 -3.198 1.00 84.94 87 MET A C 1
ATOM 661 O O . MET A 1 87 ? 12.005 9.909 -3.510 1.00 84.94 87 MET A O 1
ATOM 665 N N . GLY A 1 88 ? 11.646 7.879 -2.633 1.00 87.69 88 GLY A N 1
ATOM 666 C CA . GLY A 1 88 ? 13.058 7.540 -2.456 1.00 87.69 88 GLY A CA 1
ATOM 667 C C . GLY A 1 88 ? 13.727 7.044 -3.742 1.00 87.69 88 GLY A C 1
ATOM 668 O O . GLY A 1 88 ? 13.076 6.705 -4.731 1.00 87.69 88 GLY A O 1
ATOM 669 N N . ASP A 1 89 ? 15.047 6.920 -3.709 1.00 87.25 89 ASP A N 1
ATOM 670 C CA . ASP A 1 89 ? 15.895 6.515 -4.839 1.00 87.25 89 ASP A CA 1
ATOM 671 C C . ASP A 1 89 ? 15.879 5.005 -5.139 1.00 87.25 89 ASP A C 1
ATOM 673 O O . ASP A 1 89 ? 16.094 4.603 -6.280 1.00 87.25 89 ASP A O 1
ATOM 677 N N . ARG A 1 90 ? 15.553 4.160 -4.156 1.00 91.44 90 ARG A N 1
ATOM 678 C CA . ARG A 1 90 ? 15.544 2.691 -4.296 1.00 91.44 90 ARG A CA 1
ATOM 679 C C . ARG A 1 90 ? 14.147 2.077 -4.288 1.00 91.44 90 ARG A C 1
ATOM 681 O O . ARG A 1 90 ? 13.308 2.476 -3.483 1.00 91.44 90 ARG A O 1
ATOM 688 N N . ARG A 1 91 ? 13.898 1.056 -5.113 1.00 93.56 91 ARG A N 1
ATOM 689 C CA . ARG A 1 91 ? 12.679 0.228 -5.035 1.00 93.56 91 ARG A CA 1
ATOM 690 C C . ARG A 1 91 ? 12.723 -0.742 -3.844 1.00 93.56 91 ARG A C 1
ATOM 692 O O . ARG A 1 91 ? 13.792 -1.027 -3.310 1.00 93.56 91 ARG A O 1
ATOM 699 N N . ALA A 1 92 ? 11.556 -1.268 -3.470 1.00 94.88 92 ALA A N 1
ATOM 700 C CA . ALA A 1 92 ? 11.454 -2.381 -2.530 1.00 94.88 92 ALA A CA 1
ATOM 701 C C . ALA A 1 92 ? 11.912 -3.687 -3.189 1.00 94.88 92 ALA A C 1
ATOM 703 O O . ALA A 1 92 ? 11.542 -3.970 -4.334 1.00 94.88 92 ALA A O 1
ATOM 704 N N . GLU A 1 93 ? 12.656 -4.496 -2.444 1.00 94.12 93 GLU A N 1
ATOM 705 C CA . GLU A 1 93 ? 13.095 -5.829 -2.849 1.00 94.12 93 GLU A CA 1
ATOM 706 C C . GLU A 1 93 ? 12.666 -6.897 -1.836 1.00 94.12 93 GLU A C 1
ATOM 708 O O . GLU A 1 93 ? 12.067 -6.606 -0.799 1.00 94.12 93 GLU A O 1
ATOM 713 N N . ARG A 1 94 ? 12.970 -8.164 -2.137 1.00 94.69 94 ARG A N 1
ATOM 714 C CA . ARG A 1 94 ? 12.619 -9.291 -1.265 1.00 94.69 94 ARG A CA 1
ATOM 715 C C . ARG A 1 94 ? 13.124 -9.130 0.181 1.00 94.69 94 ARG A C 1
ATOM 717 O O . ARG A 1 94 ? 12.322 -9.369 1.077 1.00 94.69 94 ARG A O 1
ATOM 724 N N . PRO A 1 95 ? 14.367 -8.677 0.449 1.00 95.62 95 PRO A N 1
ATOM 725 C CA . PRO A 1 95 ? 14.823 -8.486 1.827 1.00 95.62 95 PRO A CA 1
ATOM 726 C C . PRO A 1 95 ? 14.004 -7.451 2.610 1.00 95.62 95 PRO A C 1
ATOM 728 O O . PRO A 1 95 ? 13.772 -7.635 3.803 1.00 95.62 95 PRO A O 1
ATOM 731 N N . ASP A 1 96 ? 13.526 -6.387 1.951 1.00 96.00 96 ASP A N 1
ATOM 732 C CA . ASP A 1 96 ? 12.649 -5.401 2.592 1.00 96.00 96 ASP A CA 1
ATOM 733 C C . ASP A 1 96 ? 11.302 -6.027 2.972 1.00 96.00 96 ASP A C 1
ATOM 735 O O . ASP A 1 96 ? 10.779 -5.781 4.060 1.00 96.00 96 ASP A O 1
ATOM 739 N N . ALA A 1 97 ? 10.753 -6.854 2.079 1.00 96.75 97 ALA A N 1
ATOM 740 C CA . ALA A 1 97 ? 9.506 -7.574 2.299 1.00 96.75 97 ALA A CA 1
ATOM 741 C C . ALA A 1 97 ? 9.624 -8.574 3.455 1.00 96.75 97 ALA A C 1
ATOM 743 O O . ALA A 1 97 ? 8.838 -8.510 4.397 1.00 96.75 97 ALA A O 1
ATOM 744 N N . ASP A 1 98 ? 10.642 -9.438 3.422 1.00 97.44 98 ASP A N 1
ATOM 745 C CA . ASP A 1 98 ? 10.901 -10.443 4.459 1.00 97.44 98 ASP A CA 1
ATOM 746 C C . ASP A 1 98 ? 11.080 -9.780 5.836 1.00 97.44 98 ASP A C 1
ATOM 748 O O . ASP A 1 98 ? 10.542 -10.249 6.842 1.00 97.44 98 ASP A O 1
ATOM 752 N N . ARG A 1 99 ? 11.772 -8.634 5.881 1.00 97.38 99 ARG A N 1
ATOM 753 C CA . ARG A 1 99 ? 11.936 -7.835 7.098 1.00 97.38 99 ARG A CA 1
ATOM 754 C C . ARG A 1 99 ? 10.599 -7.337 7.647 1.00 97.38 99 ARG A C 1
ATOM 756 O O . ARG A 1 99 ? 10.334 -7.521 8.831 1.00 97.38 99 ARG A O 1
ATOM 763 N N . TRP A 1 100 ? 9.767 -6.699 6.825 1.00 98.19 100 TRP A N 1
ATOM 764 C CA . TRP A 1 100 ? 8.495 -6.135 7.293 1.00 98.19 100 TRP A CA 1
ATOM 765 C C . TRP A 1 100 ? 7.462 -7.199 7.664 1.00 98.19 100 TRP A C 1
ATOM 767 O O . TRP A 1 100 ? 6.713 -6.997 8.620 1.00 98.19 100 TRP A O 1
ATOM 777 N N . LEU A 1 101 ? 7.470 -8.350 6.987 1.00 98.19 101 LEU A N 1
ATOM 778 C CA . LEU A 1 101 ? 6.711 -9.527 7.417 1.00 98.19 101 LEU A CA 1
ATOM 779 C C . LEU A 1 101 ? 7.162 -9.978 8.816 1.00 98.19 101 LEU A C 1
ATOM 781 O O . LEU A 1 101 ? 6.333 -10.192 9.697 1.00 98.19 101 LEU A O 1
ATOM 785 N N . GLY A 1 102 ? 8.477 -10.028 9.066 1.00 98.06 102 GLY A N 1
ATOM 786 C CA . GLY A 1 102 ? 9.039 -10.324 10.390 1.00 98.06 102 GLY A CA 1
ATOM 787 C C . GLY A 1 102 ? 8.705 -9.287 11.473 1.00 98.06 102 GLY A C 1
ATOM 788 O O . GLY A 1 102 ? 8.688 -9.621 12.656 1.00 98.06 102 GLY A O 1
ATOM 789 N N . LEU A 1 103 ? 8.403 -8.046 11.082 1.00 97.75 103 LEU A N 1
ATOM 790 C CA . LEU A 1 103 ? 7.958 -6.966 11.973 1.00 97.75 103 LEU A CA 1
ATOM 791 C C . LEU A 1 103 ? 6.431 -6.928 12.174 1.00 97.75 103 LEU A C 1
ATOM 793 O O . LEU A 1 103 ? 5.936 -6.083 12.922 1.00 97.75 103 LEU A O 1
ATOM 797 N N . GLY A 1 104 ? 5.689 -7.849 11.553 1.00 97.44 104 GLY A N 1
ATOM 798 C CA . GLY A 1 104 ? 4.260 -8.052 11.787 1.00 97.44 104 GLY A CA 1
ATOM 799 C C . GLY A 1 104 ? 3.330 -7.525 10.697 1.00 97.44 104 GLY A C 1
ATOM 800 O O . GLY A 1 104 ? 2.123 -7.508 10.926 1.00 97.44 104 GLY A O 1
ATOM 801 N N . ALA A 1 105 ? 3.836 -7.090 9.539 1.00 98.56 105 ALA A N 1
ATOM 802 C CA . ALA A 1 105 ? 2.977 -6.870 8.375 1.00 98.56 105 ALA A CA 1
ATOM 803 C C . ALA A 1 105 ? 2.389 -8.204 7.887 1.00 98.56 105 ALA A C 1
ATOM 805 O O . ALA A 1 105 ? 3.082 -9.219 7.874 1.00 98.56 105 ALA A O 1
ATOM 806 N N . ASP A 1 106 ? 1.130 -8.195 7.451 1.00 98.75 106 ASP A N 1
ATOM 807 C CA . ASP A 1 106 ? 0.463 -9.388 6.916 1.00 98.75 106 ASP A CA 1
ATOM 808 C C . ASP A 1 106 ? 0.710 -9.532 5.406 1.00 98.75 106 ASP A C 1
ATOM 810 O O . ASP A 1 106 ? 0.768 -10.633 4.860 1.00 98.75 106 ASP A O 1
ATOM 814 N N . LEU A 1 107 ? 0.861 -8.397 4.719 1.00 98.69 107 LEU A N 1
ATOM 815 C CA . LEU A 1 107 ? 1.019 -8.294 3.272 1.00 98.69 107 LEU A CA 1
ATOM 816 C C . LEU A 1 107 ? 2.043 -7.211 2.929 1.00 98.69 107 LEU A C 1
ATOM 818 O O . LEU A 1 107 ? 2.157 -6.202 3.624 1.00 98.69 107 LEU A O 1
ATOM 822 N N . ILE A 1 108 ? 2.736 -7.383 1.804 1.00 98.38 108 ILE A N 1
ATOM 823 C CA . ILE A 1 108 ? 3.700 -6.407 1.289 1.00 98.38 108 ILE A CA 1
ATOM 824 C C . ILE A 1 108 ? 3.240 -5.898 -0.071 1.00 98.38 108 ILE A C 1
ATOM 826 O O . ILE A 1 108 ? 2.889 -6.685 -0.952 1.00 98.38 108 ILE A O 1
ATOM 830 N N . SER A 1 109 ? 3.267 -4.581 -0.256 1.00 98.00 109 SER A N 1
ATOM 831 C CA . SER A 1 109 ? 2.999 -3.948 -1.543 1.00 98.00 109 SER A CA 1
ATOM 832 C C . SER A 1 109 ? 4.298 -3.552 -2.244 1.00 98.00 109 SER A C 1
ATOM 834 O O . SER A 1 109 ? 5.250 -3.072 -1.627 1.00 98.00 109 SER A O 1
ATOM 836 N N . PHE A 1 110 ? 4.324 -3.707 -3.567 1.00 97.25 110 PHE A N 1
ATOM 837 C CA . PHE A 1 110 ? 5.434 -3.283 -4.416 1.00 97.25 110 PHE A CA 1
ATOM 838 C C . PHE A 1 110 ? 4.914 -2.304 -5.471 1.00 97.25 110 PHE A C 1
ATOM 840 O O . PHE A 1 110 ? 3.893 -2.556 -6.100 1.00 97.25 110 PHE A O 1
ATOM 847 N N . GLY A 1 111 ? 5.612 -1.181 -5.653 1.00 94.81 111 GLY A N 1
ATOM 848 C CA . GLY A 1 111 ? 5.297 -0.188 -6.687 1.00 94.81 111 GLY A CA 1
ATOM 849 C C . GLY A 1 111 ? 6.206 -0.348 -7.902 1.00 94.81 111 GLY A C 1
ATOM 850 O O . GLY A 1 111 ? 5.901 -1.093 -8.826 1.00 94.81 111 GLY A O 1
ATOM 851 N N . ARG A 1 112 ? 7.371 0.312 -7.859 1.00 95.06 112 ARG A N 1
ATOM 852 C CA . ARG A 1 112 ? 8.373 0.339 -8.945 1.00 95.06 112 ARG A CA 1
ATOM 853 C C . ARG A 1 112 ? 8.759 -1.041 -9.477 1.00 95.06 112 ARG A C 1
ATOM 855 O O . ARG A 1 112 ? 8.830 -1.229 -10.684 1.00 95.06 112 ARG A O 1
ATOM 862 N N . ALA A 1 113 ? 8.928 -2.024 -8.590 1.00 95.31 113 ALA A N 1
ATOM 863 C CA . ALA A 1 113 ? 9.247 -3.387 -9.006 1.00 95.31 113 ALA A CA 1
ATOM 864 C C . ALA A 1 113 ? 8.150 -3.993 -9.903 1.00 95.31 113 ALA A C 1
ATOM 866 O O . ALA A 1 113 ? 8.481 -4.650 -10.882 1.00 95.31 113 ALA A O 1
ATOM 867 N N . PHE A 1 114 ? 6.867 -3.733 -9.625 1.00 96.38 114 PHE A N 1
ATOM 868 C CA . PHE A 1 114 ? 5.761 -4.229 -10.451 1.00 96.38 114 PHE A CA 1
ATOM 869 C C . PHE A 1 114 ? 5.653 -3.510 -11.799 1.00 96.38 114 PHE A C 1
ATOM 871 O O . PHE A 1 114 ? 5.194 -4.127 -12.753 1.00 96.38 114 PHE A O 1
ATOM 878 N N . ILE A 1 115 ? 6.103 -2.251 -11.902 1.00 95.62 115 ILE A N 1
ATOM 879 C CA . ILE A 1 115 ? 6.106 -1.512 -13.178 1.00 95.62 115 ILE A CA 1
ATOM 880 C C . ILE A 1 115 ? 6.946 -2.264 -14.216 1.00 95.62 115 ILE A C 1
ATOM 882 O O . ILE A 1 115 ? 6.471 -2.534 -15.312 1.00 95.62 115 ILE A O 1
ATOM 886 N N . ALA A 1 116 ? 8.177 -2.632 -13.854 1.00 95.56 116 ALA A N 1
ATOM 887 C CA . ALA A 1 116 ? 9.117 -3.262 -14.781 1.00 95.56 116 ALA A CA 1
ATOM 888 C C . ALA A 1 116 ? 8.997 -4.795 -14.867 1.00 95.56 116 ALA A C 1
ATOM 890 O O . ALA A 1 116 ? 9.628 -5.425 -15.715 1.00 95.56 116 ALA A O 1
ATOM 891 N N . ASN A 1 117 ? 8.231 -5.417 -13.966 1.00 97.44 117 ASN A N 1
ATOM 892 C CA . ASN A 1 117 ? 8.158 -6.869 -13.816 1.00 97.44 117 ASN A CA 1
ATOM 893 C C . ASN A 1 117 ? 6.687 -7.304 -13.710 1.00 97.44 117 ASN A C 1
ATOM 895 O O . ASN A 1 117 ? 6.175 -7.443 -12.595 1.00 97.44 117 ASN A O 1
ATOM 899 N N . PRO A 1 118 ? 5.989 -7.551 -14.835 1.00 97.00 118 PRO A N 1
ATOM 900 C CA . PRO A 1 118 ? 4.588 -7.990 -14.800 1.00 97.00 118 PRO A CA 1
ATOM 901 C C . PRO A 1 118 ? 4.409 -9.346 -14.090 1.00 97.00 118 PRO A C 1
ATOM 903 O O . PRO A 1 118 ? 3.346 -9.649 -13.557 1.00 97.00 118 PRO A O 1
ATOM 906 N N . ASP A 1 119 ? 5.472 -10.147 -14.041 1.00 97.38 119 ASP A N 1
ATOM 907 C CA . ASP A 1 119 ? 5.590 -11.452 -13.396 1.00 97.38 119 ASP A CA 1
ATOM 908 C C . ASP A 1 119 ? 6.325 -11.394 -12.039 1.00 97.38 119 ASP A C 1
ATOM 910 O O . ASP A 1 119 ? 6.861 -12.404 -11.581 1.00 97.38 119 ASP A O 1
ATOM 914 N N . LEU A 1 120 ? 6.367 -10.224 -11.378 1.00 97.69 120 LEU A N 1
ATOM 915 C CA . LEU A 1 120 ? 7.146 -9.989 -10.150 1.00 97.69 120 LEU A CA 1
ATOM 916 C C . LEU A 1 120 ? 6.970 -11.089 -9.094 1.00 97.69 120 LEU A C 1
ATOM 918 O O . LEU A 1 120 ? 7.951 -11.518 -8.494 1.00 97.69 120 LEU A O 1
ATOM 922 N N . VAL A 1 121 ? 5.738 -11.559 -8.871 1.00 96.19 121 VAL A N 1
ATOM 923 C CA . VAL A 1 121 ? 5.443 -12.593 -7.864 1.00 96.19 121 VAL A CA 1
ATOM 924 C C . VAL A 1 121 ? 6.220 -13.880 -8.141 1.00 96.19 121 VAL A C 1
ATOM 926 O O . VAL A 1 121 ? 6.828 -14.435 -7.225 1.00 96.19 121 VAL A O 1
ATOM 929 N N . GLU A 1 122 ? 6.247 -14.333 -9.396 1.00 96.44 122 GLU A N 1
ATOM 930 C CA . GLU A 1 122 ? 6.996 -15.530 -9.786 1.00 96.44 122 GLU A CA 1
ATOM 931 C C . GLU A 1 122 ? 8.499 -15.305 -9.650 1.00 96.44 122 GLU A C 1
ATOM 933 O O .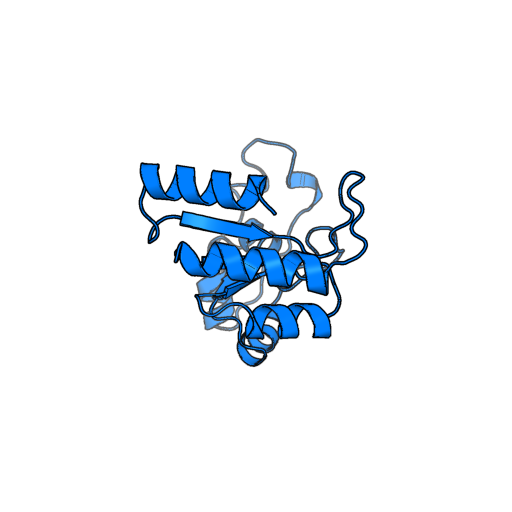 GLU A 1 122 ? 9.208 -16.172 -9.135 1.00 96.44 122 GLU A O 1
ATOM 938 N N . ARG A 1 123 ? 8.986 -14.111 -10.012 1.00 97.00 123 ARG A N 1
ATOM 939 C CA . ARG A 1 123 ? 10.403 -13.775 -9.849 1.00 97.00 123 ARG A CA 1
ATOM 940 C C . ARG A 1 123 ? 10.837 -13.804 -8.392 1.00 97.00 123 ARG A C 1
ATOM 942 O O . ARG A 1 123 ? 11.847 -14.423 -8.073 1.00 97.00 123 ARG A O 1
ATOM 949 N N . LEU A 1 124 ? 10.055 -13.206 -7.495 1.00 95.75 124 LEU A N 1
ATOM 950 C CA . LEU A 1 124 ? 10.338 -13.224 -6.059 1.00 95.75 124 LEU A CA 1
ATOM 951 C C . LEU A 1 124 ? 10.287 -14.650 -5.493 1.00 95.75 124 LEU A C 1
ATOM 953 O O . LEU A 1 124 ? 11.167 -15.025 -4.713 1.00 95.75 124 LEU A O 1
ATOM 957 N N . ARG A 1 125 ? 9.299 -15.455 -5.914 1.00 94.06 125 ARG A N 1
ATOM 958 C CA . ARG A 1 125 ? 9.136 -16.851 -5.483 1.00 94.06 125 ARG A CA 1
ATOM 959 C C . ARG A 1 125 ? 10.319 -17.723 -5.899 1.00 94.06 125 ARG A C 1
ATOM 961 O O . ARG A 1 125 ? 10.831 -18.473 -5.073 1.00 94.06 125 ARG A O 1
ATOM 968 N N . ALA A 1 126 ? 10.749 -17.620 -7.153 1.00 95.31 126 ALA A N 1
ATOM 969 C CA . ALA A 1 126 ? 11.815 -18.441 -7.724 1.00 95.31 126 ALA A CA 1
ATOM 970 C C . ALA A 1 126 ? 13.225 -17.836 -7.569 1.00 95.31 126 ALA A C 1
ATOM 972 O O . ALA A 1 126 ? 14.203 -18.468 -7.961 1.00 95.31 126 ALA A O 1
ATOM 973 N N . GLY A 1 127 ? 13.354 -16.634 -6.995 1.00 94.19 127 GLY A N 1
ATOM 974 C CA . GLY A 1 127 ? 14.642 -15.944 -6.861 1.00 94.19 127 GLY A CA 1
ATOM 975 C C . GLY A 1 127 ? 15.234 -15.493 -8.202 1.00 94.19 127 GLY A C 1
ATOM 976 O O . GLY A 1 127 ? 16.452 -15.475 -8.362 1.00 94.19 127 GLY A O 1
ATOM 977 N N . LEU A 1 128 ? 14.380 -15.164 -9.173 1.00 95.50 128 LEU A N 1
ATOM 978 C CA . LEU A 1 128 ? 14.786 -14.706 -10.502 1.00 95.50 128 LEU A CA 1
ATOM 979 C C . LEU A 1 128 ? 15.175 -13.219 -10.477 1.00 95.50 128 LEU A C 1
ATOM 981 O O . LEU A 1 128 ? 14.645 -12.453 -9.665 1.00 95.50 128 LEU A O 1
ATOM 985 N N . PRO A 1 129 ? 16.062 -12.775 -11.384 1.00 94.31 129 PRO A N 1
ATOM 986 C CA . PRO A 1 129 ? 16.471 -11.379 -11.448 1.00 94.31 129 PRO A CA 1
ATOM 987 C C . PRO A 1 129 ? 15.312 -10.459 -11.854 1.00 94.31 129 PRO A C 1
ATOM 989 O O . PRO A 1 129 ? 14.532 -10.750 -12.769 1.00 94.31 129 PRO A O 1
ATOM 992 N N . LEU A 1 130 ? 15.234 -9.305 -11.193 1.00 94.94 130 LEU A N 1
ATOM 993 C CA . LEU A 1 130 ? 14.283 -8.253 -11.535 1.00 94.94 130 LEU A CA 1
ATOM 994 C C . LEU A 1 130 ? 14.820 -7.419 -12.703 1.00 94.94 130 LEU A C 1
ATOM 996 O O . LEU A 1 130 ? 15.994 -7.053 -12.730 1.00 94.94 130 LEU A O 1
ATOM 1000 N N . ALA A 1 131 ? 13.952 -7.117 -13.664 1.00 94.62 131 ALA A N 1
ATOM 1001 C CA . ALA A 1 131 ? 14.221 -6.126 -14.691 1.00 94.62 131 ALA A CA 1
ATOM 1002 C C . ALA A 1 131 ? 14.320 -4.737 -14.051 1.00 94.62 131 ALA A C 1
ATOM 1004 O O . ALA A 1 131 ? 13.586 -4.426 -13.107 1.00 94.62 131 ALA A O 1
ATOM 1005 N N . ALA A 1 132 ? 15.232 -3.923 -14.580 1.00 93.00 132 ALA A N 1
ATOM 1006 C CA . ALA A 1 132 ? 15.374 -2.535 -14.179 1.00 93.00 132 ALA A CA 1
ATOM 1007 C C . ALA A 1 132 ? 14.193 -1.707 -14.694 1.00 93.00 132 ALA A C 1
ATOM 1009 O O . ALA A 1 132 ? 13.758 -1.861 -15.837 1.00 93.00 132 ALA A O 1
ATOM 1010 N N . GLU A 1 133 ? 13.699 -0.822 -13.840 1.00 91.25 133 GLU A N 1
ATOM 1011 C CA . GLU A 1 133 ? 12.761 0.223 -14.213 1.00 91.25 133 GLU A CA 1
ATOM 1012 C C . GLU A 1 133 ? 13.414 1.342 -15.039 1.00 91.25 133 GLU A C 1
ATOM 1014 O O . GLU A 1 133 ? 14.580 1.687 -14.840 1.00 91.25 133 GLU A O 1
ATOM 1019 N N . ASP A 1 134 ? 12.627 1.967 -15.913 1.00 92.19 134 ASP A N 1
ATOM 1020 C CA . ASP A 1 134 ? 12.943 3.268 -16.499 1.00 92.19 134 ASP A CA 1
ATOM 1021 C C . ASP A 1 134 ? 12.052 4.350 -15.873 1.00 92.19 134 ASP A C 1
ATOM 1023 O O . ASP A 1 134 ? 10.861 4.464 -16.162 1.00 92.19 134 ASP A O 1
ATOM 1027 N N . ALA A 1 135 ? 12.633 5.163 -14.989 1.00 92.06 135 ALA A N 1
ATOM 1028 C CA . ALA A 1 135 ? 11.906 6.243 -14.329 1.00 92.06 135 ALA A CA 1
ATOM 1029 C C . ALA A 1 135 ? 11.466 7.350 -15.305 1.00 92.06 135 ALA A C 1
ATOM 1031 O O . ALA A 1 135 ? 10.509 8.071 -15.014 1.00 92.06 135 ALA A O 1
ATOM 1032 N N . ALA A 1 136 ? 12.123 7.485 -16.464 1.00 93.62 136 ALA A N 1
ATOM 1033 C CA . ALA A 1 136 ? 11.760 8.485 -17.462 1.00 93.62 136 ALA A CA 1
ATOM 1034 C C . ALA A 1 136 ? 10.397 8.194 -18.102 1.00 93.62 136 ALA A C 1
ATOM 1036 O O . ALA A 1 136 ? 9.763 9.127 -18.597 1.00 93.62 136 ALA A O 1
ATOM 1037 N N . THR A 1 137 ? 9.927 6.939 -18.061 1.00 94.00 137 THR A N 1
ATOM 1038 C CA . THR A 1 137 ? 8.664 6.513 -18.683 1.00 94.00 137 THR A CA 1
ATOM 1039 C C . THR A 1 137 ? 7.473 6.496 -17.729 1.00 94.00 137 THR A C 1
ATOM 1041 O O . THR A 1 137 ? 6.345 6.360 -18.195 1.00 94.00 137 THR A O 1
ATOM 1044 N N . TYR A 1 138 ? 7.669 6.674 -16.416 1.00 93.12 138 TYR A N 1
ATOM 1045 C CA . TYR A 1 138 ? 6.588 6.554 -15.421 1.00 93.12 138 TYR A CA 1
ATOM 1046 C C . TYR A 1 138 ? 5.378 7.449 -15.705 1.00 93.12 138 TYR A C 1
ATOM 1048 O O . TYR A 1 138 ? 4.243 7.048 -15.457 1.00 93.12 138 TYR A O 1
ATOM 1056 N N . PHE A 1 139 ? 5.618 8.650 -16.235 1.00 93.25 139 PHE A N 1
ATOM 1057 C CA . PHE A 1 139 ? 4.587 9.666 -16.451 1.00 93.25 139 PHE A CA 1
ATOM 1058 C C . PHE A 1 139 ? 4.629 10.252 -17.872 1.00 93.25 139 PHE A C 1
ATOM 1060 O O . PHE A 1 139 ? 4.480 11.458 -18.044 1.00 93.25 139 PHE A O 1
ATOM 1067 N N . GLN A 1 140 ? 4.860 9.415 -18.892 1.00 91.88 140 GLN A N 1
ATOM 1068 C CA . GLN A 1 140 ? 4.889 9.849 -20.305 1.00 91.88 140 GLN A CA 1
ATOM 1069 C C . GLN A 1 140 ? 3.595 9.533 -21.072 1.00 91.88 140 GLN A C 1
ATOM 1071 O O . GLN A 1 140 ? 3.229 10.261 -21.992 1.00 91.88 140 GLN A O 1
ATOM 1076 N N . GLY A 1 141 ? 2.884 8.469 -20.682 1.00 90.19 141 GLY A N 1
ATOM 1077 C CA . GLY A 1 141 ? 1.767 7.918 -21.456 1.00 90.19 141 GLY A CA 1
ATOM 1078 C C . GLY A 1 141 ? 2.223 7.097 -22.672 1.00 90.19 141 GLY A C 1
ATOM 1079 O O . GLY A 1 141 ? 3.395 7.090 -23.040 1.00 90.19 141 GLY A O 1
ATOM 1080 N N . GLY A 1 142 ? 1.280 6.388 -23.298 1.00 93.31 142 GLY A N 1
ATOM 1081 C CA . GLY A 1 142 ? 1.572 5.438 -24.377 1.00 93.31 142 GLY A CA 1
ATOM 1082 C C . GLY A 1 142 ? 2.083 4.082 -23.877 1.00 93.31 142 GLY A C 1
ATOM 1083 O O . GLY A 1 142 ? 2.068 3.797 -22.681 1.00 93.31 142 GLY A O 1
ATOM 1084 N N . ASP A 1 143 ? 2.506 3.232 -24.813 1.00 95.75 143 ASP A N 1
ATOM 1085 C CA . ASP A 1 143 ? 2.815 1.827 -24.515 1.00 95.75 143 ASP A CA 1
ATOM 1086 C C . ASP A 1 143 ? 4.224 1.627 -23.940 1.00 95.75 143 ASP A C 1
ATOM 1088 O O . ASP A 1 143 ? 4.450 0.731 -23.118 1.00 95.75 143 ASP A O 1
ATOM 1092 N N . ALA A 1 144 ? 5.175 2.453 -24.383 1.00 94.00 144 ALA A N 1
ATOM 1093 C CA . ALA A 1 144 ? 6.587 2.330 -24.044 1.00 94.00 144 ALA A CA 1
ATOM 1094 C C . ALA A 1 144 ? 6.817 2.529 -22.540 1.00 94.00 144 ALA A C 1
ATOM 1096 O O . ALA A 1 144 ? 6.510 3.581 -21.984 1.00 94.00 144 ALA A O 1
ATOM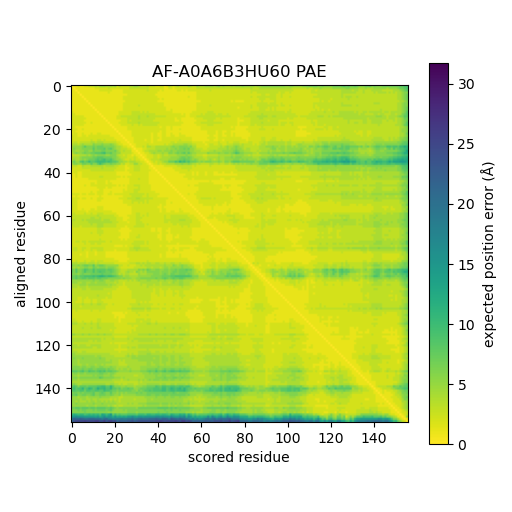 1097 N N . GLY A 1 145 ? 7.370 1.507 -21.883 1.00 92.56 145 GLY A N 1
ATOM 1098 C CA . GLY A 1 145 ? 7.587 1.526 -20.436 1.00 92.56 145 GLY A CA 1
ATOM 1099 C C . GLY A 1 145 ? 6.298 1.397 -19.616 1.00 92.56 145 GLY A C 1
ATOM 1100 O O . GLY A 1 145 ? 6.307 1.720 -18.429 1.00 92.56 145 GLY A O 1
ATOM 1101 N N . TYR A 1 146 ? 5.209 0.922 -20.234 1.00 94.38 146 TYR A N 1
ATOM 1102 C CA . TYR A 1 146 ? 3.946 0.596 -19.570 1.00 94.38 146 TYR A CA 1
ATOM 1103 C C . TYR A 1 146 ? 3.547 -0.865 -19.820 1.00 94.38 146 TYR A C 1
ATOM 1105 O O . TYR A 1 146 ? 3.629 -1.687 -18.912 1.00 94.38 146 TYR A O 1
ATOM 1113 N N . VAL A 1 147 ? 3.205 -1.222 -21.065 1.00 95.25 147 VAL A N 1
ATOM 1114 C CA . VAL A 1 147 ? 2.815 -2.600 -21.450 1.00 95.25 147 VAL A CA 1
ATOM 1115 C C . VAL A 1 147 ? 3.930 -3.375 -22.155 1.00 95.25 147 VAL A C 1
ATOM 1117 O O . VAL A 1 147 ? 3.745 -4.529 -22.531 1.00 95.25 147 VAL A O 1
ATOM 1120 N N . THR A 1 148 ? 5.096 -2.755 -22.347 1.00 95.12 148 THR A N 1
ATOM 1121 C CA . THR A 1 148 ? 6.208 -3.335 -23.116 1.00 95.12 148 THR A CA 1
ATOM 1122 C C . THR A 1 148 ? 7.235 -4.089 -22.271 1.00 95.12 148 THR A C 1
ATOM 1124 O O . THR A 1 148 ? 8.175 -4.647 -22.835 1.00 95.12 148 THR A O 1
ATOM 1127 N N . TYR A 1 149 ? 7.111 -4.105 -20.939 1.00 95.50 149 TYR A N 1
ATOM 1128 C CA . TYR A 1 149 ? 8.018 -4.880 -20.087 1.00 95.50 149 TYR A CA 1
ATOM 1129 C C . TYR A 1 149 ? 7.757 -6.387 -20.250 1.00 95.50 149 TYR A C 1
ATOM 1131 O O . TYR A 1 149 ? 6.624 -6.829 -20.051 1.00 95.50 149 TYR A O 1
ATOM 1139 N N . PRO A 1 150 ? 8.771 -7.199 -20.602 1.00 93.94 150 PRO A N 1
ATOM 1140 C CA . PRO A 1 150 ? 8.577 -8.627 -20.804 1.00 93.94 150 PRO A CA 1
ATOM 1141 C C . PRO A 1 150 ? 8.565 -9.394 -19.476 1.00 93.94 150 PRO A C 1
ATOM 1143 O O . PRO A 1 150 ? 9.280 -9.056 -18.527 1.00 93.94 150 PRO A O 1
ATOM 1146 N N . ALA A 1 151 ? 7.815 -10.498 -19.448 1.00 95.00 151 ALA A N 1
ATOM 1147 C CA . ALA A 1 151 ? 7.992 -11.529 -18.430 1.00 95.00 151 ALA A CA 1
ATOM 1148 C C . ALA A 1 151 ? 9.380 -12.184 -18.554 1.00 95.00 151 ALA A C 1
ATOM 1150 O O . ALA A 1 151 ? 9.974 -12.197 -19.641 1.00 95.00 151 ALA A O 1
ATOM 1151 N N . TYR A 1 152 ? 9.893 -12.744 -17.457 1.00 94.06 152 TYR A N 1
ATOM 1152 C CA . TYR A 1 152 ? 11.193 -13.404 -17.442 1.00 94.06 152 TYR A CA 1
ATOM 1153 C C . TYR A 1 152 ? 11.245 -14.544 -18.466 1.00 94.06 152 TYR A C 1
ATOM 1155 O O . TYR A 1 152 ? 10.335 -15.366 -18.556 1.00 94.06 152 TYR A O 1
ATOM 1163 N N . GLN A 1 153 ? 12.328 -14.589 -19.241 1.00 91.56 153 GLN A N 1
ATOM 1164 C CA . GLN A 1 153 ? 12.581 -15.651 -20.208 1.00 91.56 153 GLN A CA 1
ATOM 1165 C C . GLN A 1 153 ? 13.632 -16.596 -19.625 1.00 91.56 153 GLN A C 1
ATOM 1167 O O . GLN A 1 153 ? 14.774 -16.193 -19.399 1.00 91.56 153 GLN A O 1
ATOM 1172 N N . HIS A 1 154 ? 13.248 -17.847 -19.372 1.00 84.25 154 HIS A N 1
ATOM 1173 C CA . HIS A 1 154 ? 14.197 -18.878 -18.962 1.00 84.25 154 HIS A CA 1
ATOM 1174 C C . HIS A 1 154 ? 15.167 -19.171 -20.113 1.00 84.25 154 HIS A C 1
ATOM 1176 O O . HIS A 1 154 ? 14.739 -19.340 -21.255 1.00 84.25 154 HIS A O 1
ATOM 1182 N N . ALA A 1 155 ? 16.466 -19.247 -19.817 1.00 79.00 155 ALA A N 1
ATOM 1183 C CA . ALA A 1 155 ? 17.419 -19.816 -20.762 1.00 79.00 155 ALA A CA 1
ATOM 1184 C C . ALA A 1 155 ? 17.081 -21.306 -20.945 1.00 79.00 155 ALA A C 1
ATOM 1186 O O . ALA A 1 155 ? 16.983 -22.031 -19.952 1.00 79.00 155 ALA A O 1
ATOM 1187 N N . GLY A 1 156 ? 16.816 -21.709 -22.191 1.00 61.47 156 GLY A N 1
ATOM 1188 C CA . GLY A 1 156 ? 16.546 -23.101 -22.568 1.00 61.47 156 GLY A CA 1
ATOM 1189 C C . GLY A 1 156 ? 17.789 -23.976 -22.594 1.00 61.47 156 GLY A C 1
ATOM 1190 O O . GLY A 1 156 ? 18.912 -23.422 -22.579 1.00 61.47 156 GLY A O 1
#

Sequence (156 aa):
VRFAVEAVEATIDAVGAARTGIRLSPGGTFWGVEEKDVPELYAVLLGELARLEPAYVHLEATVEDEILVALRRAWPGTLVMNPVLPMGDRRAERPDADRWLGLGADLISFGRAFIANPDLVERLRAGLPLAAEDAATYFQGGDAGYVTYPAYQHAG

Secondary structure (DSSP, 8-state):
-HHHHHHHHHHHHHH-GGG-EEEE-TT--GGG---S-HHHHHHHHHHHHHTT--SEEEEES-S-HHHHHHHHHH--S-EEEE-S-TTSSS---HHHHHHHHHTT-SEE--SHHHHH-TTHHHHHHHTPPPPPP-GGGTTT-SSTTTT-PPPP----

Radius of gyration: 17.52 Å; Cα contacts (8 Å, |Δi|>4): 217; chains: 1; bounding box: 39×44×43 Å

Mean predicted aligned error: 3.29 Å

Foldseek 3Di:
DVVVLVVQVVVCVVPNQLPGEEEDEQQACPPNDGDDPRLVVLLVVLQSVLVRNHNEYEYEPNDDPVSVLSSLVSHPHAYEYAQDDPPDPDWDDLVSVVVVVVSPHPHYDGDQQCLQEVPSVVCNVVVHDGDDQDPVPPPDDDCVSHVPRDHDDDDD